Protein AF-A0A951CRP7-F1 (afdb_monomer)

pLDDT: mean 70.03, std 18.82, range [38.25, 93.5]

Solvent-accessible surface area (backbone atoms only — not comparable to full-atom values): 6372 Å² total; per-residue (Å²): 135,86,87,82,65,80,86,50,53,46,80,74,41,69,52,98,89,38,66,48,33,27,32,29,78,82,77,74,44,78,42,73,53,68,83,80,68,69,77,78,49,79,67,53,54,52,50,51,53,51,51,52,52,50,54,65,71,63,52,75,73,74,91,76,86,83,84,87,86,83,83,88,86,86,87,83,91,79,90,82,91,83,80,86,82,86,81,82,78,134

Structure (mmCIF, N/CA/C/O backbone):
data_AF-A0A951CRP7-F1
#
_entry.id   AF-A0A951CRP7-F1
#
loop_
_atom_site.group_PDB
_atom_site.id
_atom_site.type_symbol
_atom_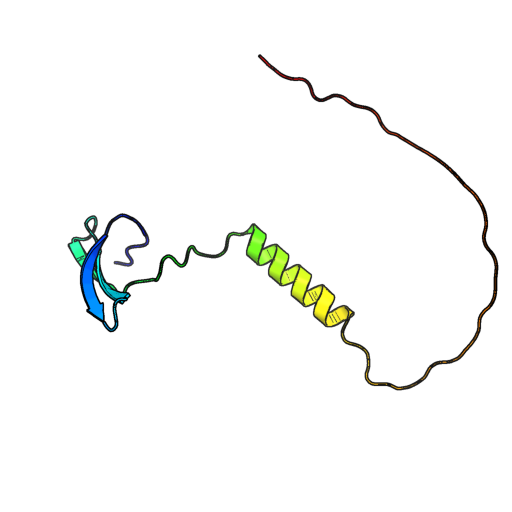site.label_atom_id
_atom_site.label_alt_id
_atom_site.label_comp_id
_atom_site.label_asym_id
_atom_site.label_entity_id
_atom_site.label_seq_id
_atom_site.pdbx_PDB_ins_code
_atom_site.Cartn_x
_atom_site.Cartn_y
_atom_site.Cartn_z
_atom_site.occupancy
_atom_site.B_iso_or_equiv
_atom_site.auth_seq_id
_atom_site.auth_comp_id
_atom_site.auth_asym_id
_atom_site.auth_atom_id
_atom_site.pdbx_PDB_model_num
ATOM 1 N N . MET A 1 1 ? 15.295 -2.958 3.240 1.00 56.78 1 MET A N 1
ATOM 2 C CA . MET A 1 1 ? 14.546 -1.682 3.148 1.00 56.78 1 MET A CA 1
ATOM 3 C C . MET A 1 1 ? 13.048 -1.976 3.251 1.00 56.78 1 MET A C 1
ATOM 5 O O . MET A 1 1 ? 12.555 -2.735 2.433 1.00 56.78 1 MET A O 1
ATOM 9 N N . LYS A 1 2 ? 12.317 -1.479 4.263 1.00 60.00 2 LYS A N 1
ATOM 10 C CA . LYS A 1 2 ? 10.858 -1.708 4.397 1.00 60.00 2 LYS A CA 1
ATOM 11 C C . LYS A 1 2 ? 10.098 -0.528 3.774 1.00 60.00 2 LYS A C 1
ATOM 13 O O . LYS A 1 2 ? 9.888 0.476 4.450 1.00 60.00 2 LYS A O 1
ATOM 18 N N . CYS A 1 3 ? 9.688 -0.627 2.505 1.00 68.94 3 CYS A N 1
ATOM 19 C CA . CYS A 1 3 ? 8.796 0.373 1.901 1.00 68.94 3 CYS A CA 1
ATOM 20 C C . CYS A 1 3 ? 7.430 0.333 2.630 1.00 68.94 3 CYS A C 1
ATOM 22 O O . CYS A 1 3 ? 6.839 -0.732 2.814 1.00 68.94 3 CYS A O 1
ATOM 24 N N . ARG A 1 4 ? 6.976 1.488 3.145 1.00 68.81 4 ARG A N 1
ATOM 25 C CA . ARG A 1 4 ? 5.758 1.644 3.981 1.00 68.81 4 ARG A CA 1
ATOM 26 C C . ARG A 1 4 ? 4.657 2.470 3.294 1.00 68.81 4 ARG A C 1
ATOM 28 O O . ARG A 1 4 ? 3.597 2.679 3.867 1.00 68.81 4 ARG A O 1
ATOM 35 N N . ARG A 1 5 ? 4.912 2.977 2.083 1.00 72.75 5 ARG A N 1
ATOM 36 C CA . ARG A 1 5 ? 4.000 3.876 1.357 1.00 72.75 5 ARG A CA 1
ATOM 37 C C . ARG A 1 5 ? 2.989 3.067 0.548 1.00 72.75 5 ARG A C 1
ATOM 39 O O . ARG A 1 5 ? 3.385 2.418 -0.403 1.00 72.75 5 ARG A O 1
ATOM 46 N N . LEU A 1 6 ? 1.705 3.132 0.879 1.00 70.19 6 LEU A N 1
ATOM 47 C CA . LEU A 1 6 ? 0.670 2.317 0.226 1.00 70.19 6 LEU A CA 1
ATOM 48 C C . LEU A 1 6 ? 0.454 2.693 -1.253 1.00 70.19 6 LEU A C 1
ATOM 50 O O . LEU A 1 6 ? 0.403 1.820 -2.109 1.00 70.19 6 LEU A O 1
ATOM 54 N N . THR A 1 7 ? 0.459 3.987 -1.573 1.00 73.56 7 THR A N 1
ATOM 55 C CA . THR A 1 7 ? 0.095 4.513 -2.903 1.00 73.56 7 THR A CA 1
ATOM 56 C C . THR A 1 7 ? 1.259 4.645 -3.894 1.00 73.56 7 THR A C 1
ATOM 58 O O . THR A 1 7 ? 1.056 5.007 -5.049 1.00 73.56 7 THR A O 1
ATOM 61 N N . ASN A 1 8 ? 2.498 4.365 -3.474 1.00 83.69 8 ASN A N 1
ATOM 62 C CA . ASN A 1 8 ? 3.705 4.591 -4.282 1.00 83.69 8 ASN A CA 1
ATOM 63 C C . ASN A 1 8 ? 4.348 3.272 -4.761 1.00 83.69 8 ASN A C 1
ATOM 65 O O . ASN A 1 8 ? 5.552 3.048 -4.609 1.00 83.69 8 ASN A O 1
ATOM 69 N N . HIS A 1 9 ? 3.522 2.381 -5.310 1.00 89.50 9 HIS A N 1
ATOM 70 C CA . HIS A 1 9 ? 3.951 1.116 -5.903 1.00 89.50 9 HIS A CA 1
ATOM 71 C C . HIS A 1 9 ? 3.247 0.852 -7.243 1.00 89.50 9 HIS A C 1
ATOM 73 O O . HIS A 1 9 ? 2.123 1.303 -7.449 1.00 89.50 9 HIS A O 1
ATOM 79 N N . SER A 1 10 ? 3.898 0.114 -8.145 1.00 91.19 10 SER A N 1
ATOM 80 C CA . SER A 1 10 ? 3.284 -0.470 -9.347 1.00 91.19 10 SER A CA 1
ATOM 81 C C . SER A 1 10 ? 3.081 -1.973 -9.162 1.00 91.19 10 SER A C 1
ATOM 83 O O . SER A 1 10 ? 3.964 -2.646 -8.628 1.00 91.19 10 SER A O 1
ATOM 85 N N . ILE A 1 11 ? 1.943 -2.503 -9.609 1.00 91.44 11 ILE A N 1
ATOM 86 C CA . ILE A 1 11 ? 1.641 -3.939 -9.539 1.00 91.44 11 ILE A CA 1
ATOM 87 C C . ILE A 1 11 ? 2.539 -4.679 -10.536 1.00 91.44 11 ILE A C 1
ATOM 89 O O . ILE A 1 11 ? 2.603 -4.295 -11.701 1.00 91.44 11 ILE A O 1
ATOM 93 N N . VAL A 1 12 ? 3.254 -5.702 -10.065 1.00 92.62 12 VAL A N 1
ATOM 94 C CA . VAL A 1 12 ? 4.152 -6.530 -10.894 1.00 92.62 12 VAL A CA 1
ATOM 95 C C . VAL A 1 12 ? 3.495 -7.864 -11.227 1.00 92.62 12 VAL A C 1
ATOM 97 O O . VAL A 1 12 ? 3.672 -8.376 -12.327 1.00 92.62 12 VAL A O 1
ATOM 100 N N . SER A 1 13 ? 2.713 -8.417 -10.298 1.00 91.88 13 SER A N 1
ATOM 101 C CA . SER A 1 13 ? 1.974 -9.658 -10.514 1.00 91.88 13 SER A CA 1
ATOM 102 C C . SER A 1 13 ? 0.615 -9.653 -9.820 1.00 91.88 13 SER A C 1
ATOM 104 O O . SER A 1 13 ? 0.447 -9.072 -8.743 1.00 91.88 13 SER A O 1
ATOM 106 N N . LEU A 1 14 ? -0.338 -10.339 -10.449 1.00 93.50 14 LEU A N 1
ATOM 107 C CA . LEU A 1 14 ? -1.675 -10.613 -9.933 1.00 93.50 14 LEU A CA 1
ATOM 108 C C . LEU A 1 14 ? -1.828 -12.127 -9.725 1.00 93.50 14 LEU A C 1
ATOM 110 O O . LEU A 1 14 ? -1.359 -12.904 -10.557 1.00 93.50 14 LEU A O 1
ATOM 114 N N . ILE A 1 15 ? -2.474 -12.536 -8.637 1.00 93.12 15 ILE A N 1
ATOM 115 C CA . ILE A 1 15 ? -2.882 -13.917 -8.345 1.00 93.12 15 ILE A CA 1
ATOM 116 C C . ILE A 1 15 ? -4.349 -13.859 -7.932 1.00 93.12 15 ILE A C 1
ATOM 118 O O . ILE A 1 15 ? -4.703 -13.051 -7.079 1.00 93.12 15 ILE A O 1
ATOM 122 N N . ASP A 1 16 ? -5.202 -14.659 -8.572 1.00 92.56 16 ASP A N 1
ATOM 123 C CA . ASP A 1 16 ? -6.648 -14.713 -8.296 1.00 92.56 16 ASP A CA 1
ATOM 124 C C . ASP A 1 16 ? -7.349 -13.339 -8.338 1.00 92.56 16 ASP A C 1
ATOM 126 O O . ASP A 1 16 ? -8.316 -13.077 -7.629 1.00 92.56 16 ASP A O 1
ATOM 130 N N . GLY A 1 17 ? -6.841 -12.431 -9.179 1.00 89.12 17 GLY A N 1
ATOM 131 C CA . GLY A 1 17 ? -7.345 -11.060 -9.298 1.00 89.12 17 GLY A CA 1
ATOM 132 C C . GLY A 1 17 ? -6.844 -10.086 -8.222 1.00 89.12 17 GLY A C 1
ATOM 133 O O . GLY A 1 17 ? -7.161 -8.901 -8.295 1.00 89.12 17 GLY A O 1
ATOM 134 N N . GLU A 1 18 ? -6.022 -10.532 -7.269 1.00 88.81 18 GLU A N 1
ATOM 135 C CA . GLU A 1 18 ? -5.390 -9.694 -6.245 1.00 88.81 18 GLU A CA 1
ATOM 136 C C . GLU A 1 18 ? -3.907 -9.435 -6.564 1.00 88.81 18 GLU A C 1
ATOM 138 O O . GLU A 1 18 ? -3.204 -10.279 -7.117 1.00 88.81 18 GLU A O 1
ATOM 143 N N . ALA A 1 19 ? -3.390 -8.257 -6.203 1.00 89.25 19 ALA A N 1
ATOM 144 C CA . ALA A 1 19 ? -1.962 -7.964 -6.309 1.00 89.25 19 ALA A CA 1
ATOM 145 C C . ALA A 1 19 ? -1.147 -8.845 -5.352 1.00 89.25 19 ALA A C 1
ATOM 147 O O . ALA A 1 19 ? -1.311 -8.771 -4.138 1.00 89.25 19 ALA A O 1
ATOM 148 N N . ALA A 1 20 ? -0.222 -9.635 -5.900 1.00 90.44 20 ALA A N 1
ATOM 149 C CA . ALA A 1 20 ? 0.671 -10.483 -5.115 1.00 90.44 20 ALA A CA 1
ATOM 150 C C . ALA A 1 20 ? 1.995 -9.767 -4.814 1.00 90.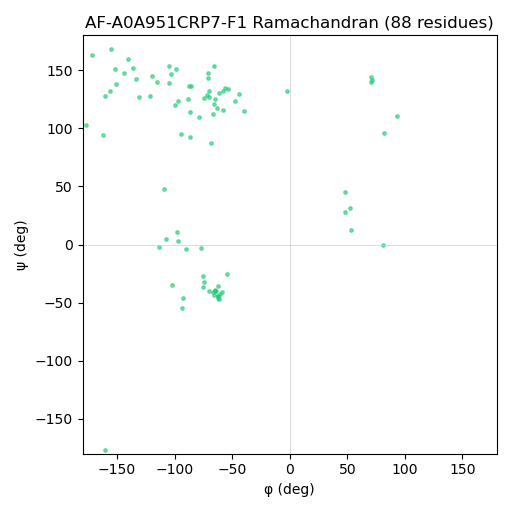44 20 ALA A C 1
ATOM 152 O O . ALA A 1 20 ? 2.366 -9.594 -3.651 1.00 90.44 20 ALA A O 1
ATOM 153 N N . LYS A 1 21 ? 2.683 -9.282 -5.858 1.00 90.94 21 LYS A N 1
ATOM 154 C CA . LYS A 1 21 ? 3.924 -8.503 -5.738 1.00 90.94 21 LYS A CA 1
ATOM 155 C C . LYS A 1 21 ? 3.788 -7.114 -6.336 1.00 90.94 21 LYS A C 1
ATOM 157 O O . LYS A 1 21 ? 3.148 -6.902 -7.370 1.00 90.94 21 LYS A O 1
ATOM 162 N N . VAL A 1 22 ? 4.456 -6.164 -5.695 1.00 91.25 22 VAL A N 1
ATOM 163 C CA . VAL A 1 22 ? 4.466 -4.753 -6.065 1.00 91.25 22 VAL A CA 1
ATOM 164 C C . VAL A 1 22 ? 5.886 -4.191 -6.058 1.00 91.25 22 VAL A C 1
ATOM 166 O O . VAL A 1 22 ? 6.688 -4.502 -5.179 1.00 91.25 22 VAL A O 1
ATOM 169 N N . ARG A 1 23 ? 6.192 -3.311 -7.012 1.00 89.75 23 ARG A N 1
ATOM 170 C CA . ARG A 1 23 ? 7.469 -2.593 -7.092 1.00 89.75 23 ARG A CA 1
ATOM 171 C C . ARG A 1 23 ? 7.312 -1.191 -6.532 1.00 89.75 23 ARG A C 1
ATOM 173 O O . ARG A 1 23 ? 6.510 -0.407 -7.037 1.00 89.75 23 ARG A O 1
ATOM 180 N N . CYS A 1 24 ? 8.067 -0.848 -5.495 1.00 89.12 24 CYS A N 1
ATOM 181 C CA . CYS A 1 24 ? 8.016 0.486 -4.883 1.00 89.12 24 CYS A CA 1
ATOM 182 C C . CYS A 1 24 ? 8.736 1.496 -5.797 1.00 89.12 24 CYS A C 1
ATOM 184 O O . CYS A 1 24 ? 9.911 1.298 -6.097 1.00 89.12 24 CYS A O 1
ATOM 186 N N . ARG A 1 25 ? 8.109 2.615 -6.205 1.00 87.81 25 ARG A N 1
ATOM 187 C CA . ARG A 1 25 ? 8.801 3.624 -7.054 1.00 87.81 25 ARG A CA 1
ATOM 188 C C . ARG A 1 25 ? 9.782 4.505 -6.270 1.00 87.81 25 ARG A C 1
ATOM 190 O O . ARG A 1 25 ? 10.450 5.353 -6.841 1.00 87.81 25 ARG A O 1
ATOM 197 N N . THR A 1 26 ? 9.859 4.326 -4.948 1.00 86.25 26 THR A N 1
ATOM 198 C CA . THR A 1 26 ? 10.827 5.028 -4.089 1.00 86.25 26 THR A CA 1
ATOM 199 C C . THR A 1 26 ? 12.116 4.224 -3.896 1.00 86.25 26 THR A C 1
ATOM 201 O O . THR A 1 26 ? 13.197 4.787 -3.997 1.00 86.25 26 THR A O 1
ATOM 204 N N . CYS A 1 27 ? 12.022 2.921 -3.599 1.00 86.69 27 CYS A N 1
ATOM 205 C CA . CYS A 1 27 ? 13.196 2.065 -3.370 1.00 86.69 27 CYS A CA 1
ATOM 206 C C . CYS A 1 27 ? 13.471 1.066 -4.501 1.00 86.69 27 CYS A C 1
ATOM 208 O O . CYS A 1 27 ? 14.360 0.232 -4.354 1.00 86.69 27 CYS A O 1
ATOM 210 N N . TYR A 1 28 ? 12.702 1.134 -5.593 1.00 88.56 28 TYR A N 1
ATOM 211 C CA . TYR A 1 28 ? 12.861 0.386 -6.847 1.00 88.56 28 TYR A CA 1
ATOM 212 C C . TYR A 1 28 ? 12.959 -1.140 -6.733 1.00 88.56 28 TYR A C 1
ATOM 214 O O . TYR A 1 28 ? 13.278 -1.805 -7.718 1.00 88.56 28 TYR A O 1
ATOM 222 N N . SER A 1 29 ? 12.633 -1.681 -5.562 1.00 87.25 29 SER A N 1
ATOM 223 C CA . SER A 1 29 ? 12.658 -3.101 -5.234 1.00 87.25 29 SER A CA 1
ATOM 224 C C . SER A 1 29 ? 11.248 -3.674 -5.196 1.00 87.25 29 SER A C 1
ATOM 226 O O . SER A 1 29 ? 10.273 -2.958 -4.933 1.00 87.25 29 SER A O 1
ATOM 228 N N . ASP A 1 30 ? 11.178 -4.974 -5.460 1.00 89.00 30 ASP A N 1
ATOM 229 C CA . ASP A 1 30 ? 9.943 -5.744 -5.441 1.00 89.00 30 ASP A CA 1
ATOM 230 C C . ASP A 1 30 ? 9.665 -6.264 -4.028 1.00 89.00 30 ASP A C 1
ATOM 232 O O . ASP A 1 30 ? 10.564 -6.730 -3.317 1.00 89.00 30 ASP A O 1
ATOM 236 N N . HIS A 1 31 ? 8.411 -6.150 -3.602 1.00 86.00 31 HIS A N 1
ATOM 237 C CA . HIS A 1 31 ? 7.930 -6.537 -2.280 1.00 86.00 31 HIS A CA 1
ATOM 238 C C . HIS A 1 31 ? 6.552 -7.188 -2.383 1.00 86.00 31 HIS A C 1
ATOM 240 O O . HIS A 1 31 ? 5.816 -6.950 -3.342 1.00 86.00 31 HIS A O 1
ATOM 246 N N . ASP A 1 32 ? 6.174 -7.947 -1.360 1.00 88.25 32 ASP A N 1
ATOM 247 C CA . ASP A 1 32 ? 4.822 -8.494 -1.266 1.00 88.25 32 ASP A CA 1
ATOM 248 C C . ASP A 1 32 ? 3.803 -7.387 -0.966 1.00 88.25 32 ASP A C 1
ATOM 250 O O . ASP A 1 32 ? 4.074 -6.428 -0.226 1.00 88.25 32 ASP A O 1
ATOM 254 N N . TYR A 1 33 ? 2.615 -7.512 -1.551 1.00 87.69 33 TYR A N 1
ATOM 255 C CA . TYR A 1 33 ? 1.537 -6.551 -1.366 1.00 87.69 33 TYR A CA 1
ATOM 256 C C . TYR A 1 33 ? 0.951 -6.623 0.054 1.00 87.69 33 TYR A C 1
ATOM 258 O O . TYR A 1 33 ? 0.636 -7.689 0.574 1.00 87.69 33 TYR A O 1
ATOM 266 N N . ARG A 1 34 ? 0.786 -5.459 0.698 1.00 82.50 34 ARG A N 1
ATOM 267 C CA . ARG A 1 34 ? 0.316 -5.330 2.094 1.00 82.50 34 ARG A CA 1
ATOM 268 C C . ARG A 1 34 ? -1.178 -5.018 2.242 1.00 82.50 34 ARG A C 1
ATOM 270 O O . ARG A 1 34 ? -1.599 -4.671 3.343 1.00 82.50 34 ARG A O 1
ATOM 277 N N . ARG A 1 35 ? -1.959 -5.112 1.160 1.00 83.12 35 ARG A N 1
ATOM 278 C CA . ARG A 1 35 ? -3.432 -4.969 1.162 1.00 83.12 35 ARG A CA 1
ATOM 279 C C . ARG A 1 35 ? -3.951 -3.750 1.915 1.00 83.12 35 ARG A C 1
ATOM 281 O O . ARG A 1 35 ? -4.835 -3.865 2.753 1.00 83.12 35 ARG A O 1
ATOM 288 N N . GLU A 1 36 ? -3.312 -2.607 1.680 1.00 70.69 36 GLU A N 1
ATOM 289 C CA . GLU A 1 36 ? -3.693 -1.327 2.287 1.00 70.69 36 GLU A CA 1
ATOM 290 C C . GLU A 1 36 ? -3.922 -1.377 3.811 1.00 70.69 36 GLU A C 1
ATOM 292 O O . GLU A 1 36 ? -4.657 -0.568 4.370 1.00 70.69 36 GLU A O 1
ATOM 297 N N . GLN A 1 37 ? -3.251 -2.307 4.505 1.00 71.25 37 GLN A N 1
ATOM 298 C CA . GLN A 1 37 ? -3.274 -2.410 5.960 1.00 71.25 37 GLN A CA 1
ATOM 299 C C . GLN A 1 37 ?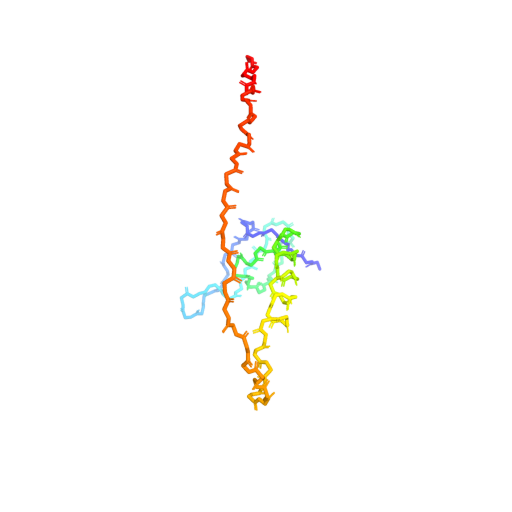 -2.539 -1.198 6.531 1.00 71.25 37 GLN A C 1
ATOM 301 O O . GLN A 1 37 ? -1.320 -1.206 6.751 1.00 71.25 37 GLN A O 1
ATOM 306 N N . ALA A 1 38 ? -3.284 -0.112 6.729 1.00 66.38 38 ALA A N 1
ATOM 307 C CA . ALA A 1 38 ? -2.815 1.013 7.504 1.00 66.38 38 ALA A CA 1
ATOM 308 C C . ALA A 1 38 ? -2.558 0.508 8.932 1.00 66.38 38 ALA A C 1
ATOM 310 O O . ALA A 1 38 ? -3.411 -0.166 9.510 1.00 66.38 38 ALA A O 1
ATOM 311 N N . PRO A 1 39 ? -1.381 0.793 9.516 1.00 69.94 39 PRO A N 1
ATOM 312 C CA . PRO A 1 39 ? -1.125 0.415 10.895 1.00 69.94 39 PRO A CA 1
ATOM 313 C C . PRO A 1 39 ? -2.224 1.024 11.782 1.00 69.94 39 PRO A C 1
ATOM 315 O O . PRO A 1 39 ? -2.533 2.208 11.597 1.00 69.94 39 PRO A O 1
ATOM 318 N N . PRO A 1 40 ? -2.807 0.252 12.719 1.00 76.00 40 PRO A N 1
ATOM 319 C CA . PRO A 1 40 ? -3.910 0.726 13.545 1.00 76.00 40 PRO A CA 1
ATOM 320 C C . PRO A 1 40 ? -3.509 2.027 14.234 1.00 76.00 40 PRO A C 1
ATOM 322 O O . PRO A 1 40 ? -2.390 2.165 14.748 1.00 76.00 40 PRO A O 1
ATOM 325 N N . SER A 1 41 ? -4.400 3.018 14.202 1.00 78.75 41 SER A N 1
ATOM 326 C CA . SER A 1 41 ? -4.086 4.314 14.787 1.00 78.75 41 SER A CA 1
ATOM 327 C C . SER A 1 41 ? -3.932 4.167 16.304 1.00 78.75 41 SER A C 1
ATOM 329 O O . SER A 1 41 ? -4.542 3.301 16.932 1.00 78.75 41 SER A O 1
ATOM 331 N N . LYS A 1 42 ? -3.152 5.051 16.941 1.00 73.75 42 LYS A N 1
ATOM 332 C CA . LYS A 1 42 ? -2.991 5.044 18.411 1.00 73.75 42 LYS A CA 1
ATOM 333 C C . LYS A 1 42 ? -4.334 5.113 19.158 1.00 73.75 42 LYS A C 1
ATOM 335 O O . LYS A 1 42 ? -4.415 4.680 20.301 1.00 73.75 42 LYS A O 1
ATOM 340 N N . LYS A 1 43 ? -5.376 5.674 18.532 1.00 77.12 43 LYS A N 1
ATOM 341 C CA . LYS A 1 43 ? -6.733 5.734 19.091 1.00 77.12 43 LYS A CA 1
ATOM 342 C C . LYS A 1 43 ? -7.439 4.380 19.020 1.00 77.12 43 LYS A C 1
ATOM 344 O O . LYS A 1 43 ? -8.161 4.043 19.949 1.00 77.12 43 LYS A O 1
ATOM 349 N N . ASP A 1 44 ? -7.212 3.611 17.962 1.00 78.94 44 ASP A N 1
ATOM 350 C CA . ASP A 1 44 ? -7.837 2.296 17.780 1.00 78.94 44 ASP A CA 1
ATOM 351 C C . ASP A 1 44 ? -7.208 1.249 18.700 1.00 78.94 44 ASP A C 1
ATOM 353 O O . ASP A 1 44 ? -7.920 0.414 19.244 1.00 78.94 44 ASP A O 1
ATOM 357 N N . LEU A 1 45 ? -5.910 1.381 18.993 1.00 81.06 45 LEU A N 1
ATOM 358 C CA . LEU A 1 45 ? -5.246 0.578 20.024 1.00 81.06 45 LEU A CA 1
ATOM 359 C C . LEU A 1 45 ? -5.840 0.821 21.419 1.00 81.06 45 LEU A C 1
ATOM 361 O O . LEU A 1 45 ? -6.142 -0.132 22.128 1.00 81.06 45 LEU A O 1
ATOM 365 N N . LYS A 1 46 ? -6.085 2.087 21.787 1.00 82.44 46 LYS A N 1
ATOM 366 C CA . LYS A 1 46 ? -6.728 2.431 23.068 1.00 82.44 46 LYS A CA 1
ATOM 367 C C . LYS A 1 46 ? -8.168 1.931 23.154 1.00 82.44 46 LYS A C 1
ATOM 369 O O . LYS A 1 46 ? -8.591 1.469 24.204 1.00 82.44 46 LYS A O 1
ATOM 374 N N . LYS A 1 47 ? -8.932 2.018 22.060 1.00 83.62 47 LYS A N 1
ATOM 375 C CA . LYS A 1 47 ? -10.287 1.449 22.015 1.00 83.62 47 LYS A CA 1
ATOM 376 C C . LYS A 1 47 ? -10.245 -0.063 22.196 1.00 83.62 47 LYS A C 1
ATOM 378 O O . LYS A 1 47 ? -11.017 -0.570 22.991 1.00 83.62 47 LYS A O 1
ATOM 383 N N . ALA A 1 48 ? -9.348 -0.765 21.502 1.00 84.56 48 ALA A N 1
ATOM 384 C CA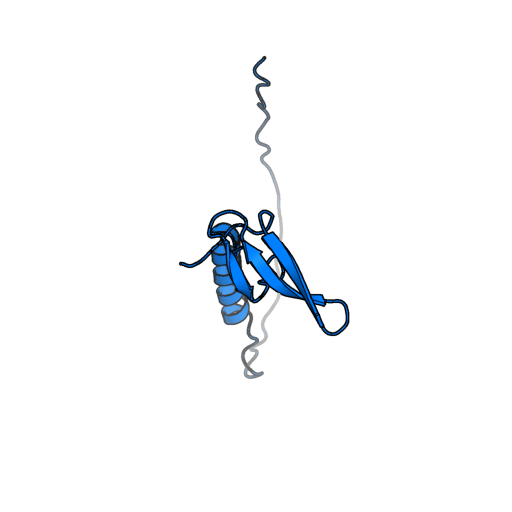 . ALA A 1 48 ? -9.198 -2.213 21.639 1.00 84.56 48 ALA A CA 1
ATOM 385 C C . ALA A 1 48 ? -8.854 -2.620 23.082 1.00 84.56 48 ALA A C 1
ATOM 387 O O . ALA A 1 48 ? -9.433 -3.564 23.607 1.00 84.56 48 ALA A O 1
ATOM 388 N N . GLU A 1 49 ? -7.979 -1.867 23.749 1.00 86.56 49 GLU A N 1
ATOM 389 C CA . GLU A 1 49 ? -7.659 -2.078 25.163 1.00 86.56 49 GLU A CA 1
ATOM 390 C C . GLU A 1 49 ? -8.888 -1.905 26.071 1.00 86.56 49 GLU A C 1
ATOM 392 O O . GLU A 1 49 ? -9.175 -2.781 26.884 1.00 86.56 49 GLU A O 1
ATOM 397 N N . LEU A 1 50 ? -9.667 -0.834 25.886 1.00 86.88 50 LEU A N 1
ATOM 398 C CA . LEU A 1 50 ? -10.908 -0.615 26.638 1.00 86.88 50 LEU A CA 1
ATOM 399 C C . LEU A 1 50 ? -11.972 -1.682 26.342 1.00 86.88 50 LEU A C 1
ATOM 401 O O . LEU A 1 50 ? -12.643 -2.143 27.261 1.00 86.88 50 LEU A O 1
ATOM 405 N N . PHE A 1 51 ? -12.112 -2.115 25.086 1.00 87.44 51 PHE A N 1
ATOM 406 C CA . PHE A 1 51 ? -13.013 -3.211 24.722 1.00 87.44 51 PHE A CA 1
ATOM 407 C C . PHE A 1 51 ? -12.626 -4.508 25.432 1.00 87.44 51 PHE A C 1
ATOM 409 O O . PHE A 1 51 ? -13.499 -5.179 25.973 1.00 87.44 51 PHE A O 1
ATOM 416 N N . ASN A 1 52 ? -11.334 -4.831 25.508 1.00 86.69 52 ASN A N 1
ATOM 417 C CA . ASN A 1 52 ? -10.865 -6.006 26.241 1.00 86.69 52 ASN A CA 1
ATOM 418 C C . ASN A 1 52 ? -11.163 -5.898 27.744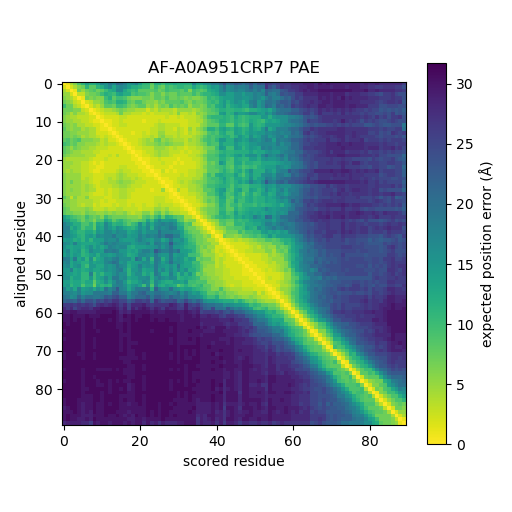 1.00 86.69 52 ASN A C 1
ATOM 420 O O . ASN A 1 52 ? -11.588 -6.880 28.350 1.00 86.69 52 ASN A O 1
ATOM 424 N N . GLN A 1 53 ? -11.002 -4.715 28.345 1.00 86.31 53 GLN A N 1
ATOM 425 C CA . GLN A 1 53 ? -11.349 -4.488 29.754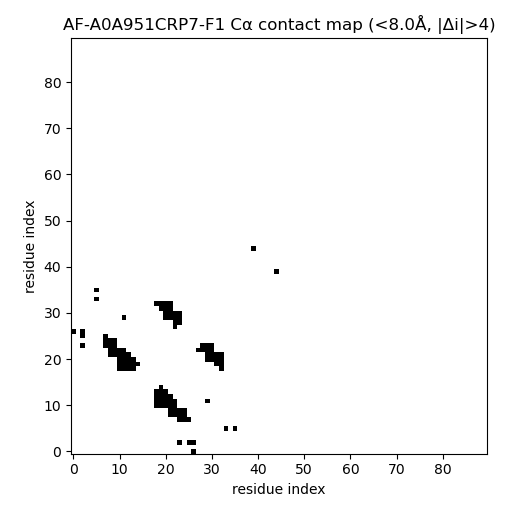 1.00 86.31 53 GLN A CA 1
ATOM 426 C C . GLN A 1 53 ? -12.846 -4.694 30.011 1.00 86.31 53 GLN A C 1
ATOM 428 O O . GLN A 1 53 ? -13.213 -5.384 30.960 1.00 86.31 53 GLN A O 1
ATOM 433 N N . VAL A 1 54 ? -13.712 -4.164 29.141 1.00 89.56 54 VAL A N 1
ATOM 434 C CA . VAL A 1 54 ? -15.167 -4.347 29.254 1.00 89.56 54 VAL A CA 1
ATOM 435 C C . VAL A 1 54 ? -15.558 -5.802 29.038 1.00 89.56 54 VAL A C 1
ATOM 437 O O . VAL A 1 54 ? -16.342 -6.320 29.815 1.00 89.56 54 VAL A O 1
ATOM 440 N N . LEU A 1 55 ? -15.000 -6.492 28.042 1.00 85.12 55 LEU A N 1
ATOM 441 C CA . LEU A 1 55 ? -15.288 -7.912 27.808 1.00 85.12 55 LEU A CA 1
ATOM 442 C C . LEU A 1 55 ? -14.852 -8.793 28.982 1.00 85.12 55 LEU A C 1
ATOM 444 O O . LEU A 1 55 ? -15.541 -9.750 29.315 1.00 85.12 55 LEU A O 1
ATOM 448 N N . THR A 1 56 ? -13.741 -8.449 29.632 1.00 82.88 56 THR A N 1
ATOM 449 C CA . THR A 1 56 ? -13.277 -9.160 30.830 1.00 82.88 56 THR A CA 1
ATOM 450 C C . THR A 1 56 ? -14.197 -8.889 32.025 1.00 82.88 56 THR A C 1
ATOM 452 O O . THR A 1 56 ? -14.516 -9.811 32.767 1.00 82.88 56 THR A O 1
ATOM 455 N N . ALA A 1 57 ? -14.668 -7.649 32.196 1.00 76.25 57 ALA A N 1
ATOM 456 C CA . ALA A 1 57 ? -15.592 -7.272 33.270 1.00 76.25 57 ALA A CA 1
ATOM 457 C C . ALA A 1 57 ? -17.043 -7.735 33.032 1.00 76.25 57 ALA A C 1
ATOM 459 O O . ALA A 1 57 ? -17.789 -7.932 33.985 1.00 76.25 57 ALA A O 1
ATOM 460 N N . ALA A 1 58 ? -17.446 -7.897 31.770 1.00 70.69 58 ALA A N 1
ATOM 461 C CA . ALA A 1 58 ? -18.782 -8.312 31.347 1.00 70.69 58 ALA A CA 1
ATOM 462 C C . ALA A 1 58 ? -18.878 -9.814 31.045 1.00 70.69 58 ALA A C 1
ATOM 464 O O . ALA A 1 58 ? -19.939 -10.274 30.621 1.00 70.69 58 ALA A O 1
ATOM 465 N N . ALA A 1 59 ? -17.800 -10.581 31.245 1.00 61.91 59 ALA A N 1
ATOM 466 C CA . ALA A 1 59 ? -17.881 -12.032 31.228 1.00 61.91 59 ALA A CA 1
ATOM 467 C C . ALA A 1 59 ? -18.891 -12.454 32.310 1.00 61.91 59 ALA A C 1
ATOM 469 O O . ALA A 1 59 ? -18.653 -12.183 33.491 1.00 61.91 59 ALA A O 1
ATOM 470 N N . PRO A 1 60 ? -20.032 -13.070 31.947 1.00 57.06 60 PRO A N 1
ATOM 471 C CA . PRO A 1 60 ? -20.951 -13.567 32.948 1.00 57.06 60 PRO A CA 1
ATOM 472 C C . PRO A 1 60 ? -20.204 -14.644 33.726 1.00 57.06 60 PRO A C 1
ATOM 474 O O . PRO A 1 60 ? -19.782 -15.654 33.156 1.00 57.06 60 PRO A O 1
ATOM 477 N N . ALA A 1 61 ? -20.010 -14.402 35.023 1.00 55.88 61 ALA A N 1
ATOM 478 C CA . ALA A 1 61 ? -19.640 -15.452 35.950 1.00 55.88 61 ALA A CA 1
ATOM 479 C C . ALA A 1 61 ? -20.582 -16.629 35.681 1.00 55.88 61 ALA A C 1
ATOM 481 O O . ALA A 1 61 ? -21.805 -16.458 35.644 1.00 55.88 61 ALA A O 1
ATOM 482 N N . ALA A 1 62 ? -19.991 -17.790 35.393 1.00 49.84 62 ALA A N 1
ATOM 483 C CA . ALA A 1 62 ? -20.725 -19.030 35.244 1.00 49.84 62 ALA A CA 1
ATOM 484 C C . ALA A 1 62 ? -21.756 -19.128 36.376 1.00 49.84 62 ALA A C 1
ATOM 486 O O . ALA A 1 62 ? -21.429 -18.883 37.536 1.00 49.84 62 ALA A O 1
ATOM 487 N N . ALA A 1 63 ? -22.999 -19.410 35.989 1.00 52.31 63 ALA A N 1
ATOM 488 C CA . ALA A 1 63 ? -24.160 -19.486 36.859 1.00 52.31 63 ALA A CA 1
ATOM 489 C C . ALA A 1 63 ? -23.832 -20.152 38.207 1.00 52.31 63 ALA A C 1
ATOM 491 O O . ALA A 1 63 ? -23.507 -21.336 38.260 1.00 52.31 63 ALA A O 1
ATOM 492 N N . GLY A 1 64 ? -23.939 -19.377 39.284 1.00 48.78 64 GLY A N 1
ATOM 493 C CA . GLY A 1 64 ? -23.720 -19.841 40.645 1.00 48.78 64 GLY A CA 1
ATOM 494 C C . GLY A 1 64 ? -23.988 -18.722 41.642 1.00 48.78 64 GLY A C 1
ATOM 495 O O . GLY A 1 64 ? -23.147 -17.854 41.821 1.00 48.78 64 GLY A O 1
ATOM 496 N N . ASP A 1 65 ? -25.158 -18.802 42.275 1.00 39.56 65 ASP A N 1
ATOM 497 C CA . ASP A 1 65 ? -25.638 -18.011 43.415 1.00 39.56 65 ASP A CA 1
ATOM 498 C C . ASP A 1 65 ? -26.234 -16.610 43.146 1.00 39.56 65 ASP A C 1
ATOM 500 O O . ASP A 1 65 ? -25.558 -15.586 43.075 1.00 39.56 65 ASP A O 1
ATOM 504 N N . ARG A 1 66 ? -27.573 -16.573 43.040 1.00 48.47 66 ARG A N 1
ATOM 505 C CA . ARG A 1 66 ? -28.390 -15.382 43.324 1.00 48.47 66 ARG A CA 1
ATOM 506 C C . ARG A 1 66 ? -28.918 -15.513 44.756 1.00 48.47 66 ARG A C 1
ATOM 508 O O . ARG A 1 66 ? -29.711 -16.429 44.976 1.00 48.47 66 ARG A O 1
ATOM 515 N N . PRO A 1 67 ? -28.670 -14.560 45.664 1.00 44.75 67 PRO A N 1
ATOM 516 C CA . PRO A 1 67 ? -29.630 -14.249 46.701 1.00 44.75 67 PRO A CA 1
ATOM 517 C C . PRO 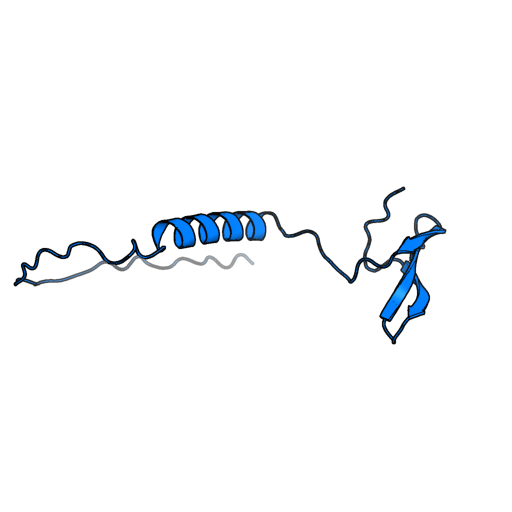A 1 67 ? -30.591 -13.186 46.163 1.00 44.75 67 PRO A C 1
ATOM 519 O O . PRO A 1 67 ? -30.193 -12.140 45.647 1.00 44.75 67 PRO A O 1
ATOM 522 N N . ALA A 1 68 ? -31.877 -13.508 46.227 1.00 49.25 68 ALA A N 1
ATOM 523 C CA . ALA A 1 68 ? -32.961 -12.572 46.012 1.00 49.25 68 ALA A CA 1
ATOM 524 C C . ALA A 1 68 ? -33.056 -11.624 47.212 1.00 49.25 68 ALA A C 1
ATOM 526 O O . ALA A 1 68 ? -33.155 -12.112 48.331 1.00 49.25 68 ALA A O 1
ATOM 527 N N . ASP A 1 69 ? -33.086 -10.314 46.967 1.00 38.25 69 ASP A N 1
ATOM 528 C CA . ASP A 1 69 ? -33.970 -9.412 47.706 1.00 38.25 69 ASP A CA 1
ATOM 529 C C . ASP A 1 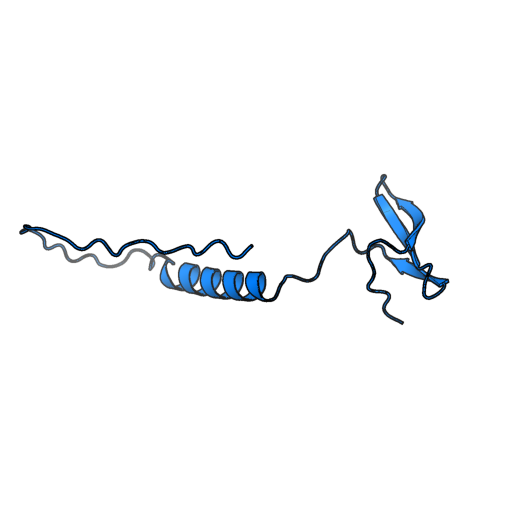69 ? -34.175 -8.097 46.933 1.00 38.25 69 ASP A C 1
ATOM 531 O O . ASP A 1 69 ? -33.236 -7.462 46.453 1.00 38.25 69 ASP A O 1
ATOM 535 N N . SER A 1 70 ? -35.435 -7.732 46.748 1.00 43.81 70 SER A N 1
ATOM 536 C CA . SER A 1 70 ? -35.924 -6.425 46.305 1.00 43.81 70 SER A CA 1
ATOM 537 C C . SER A 1 70 ? -37.304 -6.303 46.954 1.00 43.81 70 SER A C 1
ATOM 539 O O . SER A 1 70 ? -38.025 -7.310 46.922 1.00 43.81 70 SER A O 1
ATOM 541 N N . PRO A 1 71 ? -37.718 -5.146 47.514 1.00 47.56 71 PRO A N 1
ATOM 542 C CA . PRO A 1 71 ? -38.063 -4.007 46.650 1.00 47.56 71 PRO A CA 1
ATOM 543 C C . PRO A 1 71 ? -37.954 -2.576 47.252 1.00 47.56 71 PRO A C 1
ATOM 545 O O . PRO A 1 71 ? -37.956 -2.392 48.462 1.00 47.56 71 PRO A O 1
ATOM 548 N N . ALA A 1 72 ? -38.040 -1.590 46.336 1.00 40.72 72 ALA A N 1
ATOM 549 C CA . ALA A 1 72 ? -38.469 -0.179 46.500 1.00 40.72 72 ALA A CA 1
ATOM 550 C C . ALA A 1 72 ? -37.496 0.767 47.259 1.00 40.72 72 ALA A C 1
ATOM 552 O O . ALA A 1 72 ? -36.812 0.343 48.171 1.00 40.72 72 ALA A O 1
ATOM 553 N N . GLU A 1 73 ? -37.284 2.047 46.919 1.00 41.75 73 GLU A N 1
ATOM 554 C CA . GLU A 1 73 ? -38.171 3.106 46.413 1.00 41.75 73 GLU A CA 1
ATOM 555 C C . GLU A 1 73 ? -37.396 4.139 45.541 1.00 41.75 73 GLU A C 1
ATOM 557 O O . GLU A 1 73 ? -36.216 4.406 45.756 1.00 41.75 73 GLU A O 1
ATOM 562 N N . THR A 1 74 ? -38.074 4.759 44.569 1.00 39.47 74 THR A N 1
ATOM 563 C CA . THR A 1 74 ? -37.710 6.048 43.918 1.00 39.47 74 THR A CA 1
ATOM 564 C C . THR A 1 74 ? -38.540 7.169 44.568 1.00 39.47 74 THR A C 1
ATOM 566 O O . THR A 1 74 ? -39.675 6.841 44.929 1.00 39.47 74 THR A O 1
ATOM 569 N N . PRO A 1 75 ? -38.116 8.460 44.665 1.00 45.22 75 PRO A N 1
ATOM 570 C CA . PRO A 1 75 ? -38.179 9.389 43.504 1.00 45.22 75 PRO A CA 1
ATOM 571 C C . PRO A 1 75 ? -37.278 10.672 43.531 1.00 45.22 75 PRO A C 1
ATOM 573 O O . PRO A 1 75 ? -36.568 10.922 44.499 1.00 45.22 75 PRO A O 1
ATOM 576 N N . ALA A 1 76 ? -37.440 11.501 42.472 1.00 38.50 76 ALA A N 1
ATOM 577 C CA . ALA A 1 76 ? -37.158 12.956 42.297 1.00 38.50 76 ALA A CA 1
ATOM 578 C C . ALA A 1 76 ? -35.774 13.376 41.714 1.00 38.50 76 ALA A C 1
ATOM 580 O O . ALA A 1 76 ? -34.741 13.024 42.270 1.00 38.50 76 ALA A O 1
ATOM 581 N N . GLU A 1 77 ? -35.704 13.912 40.472 1.00 45.16 77 GLU A N 1
ATOM 582 C CA . GLU A 1 77 ? -35.705 15.360 40.056 1.00 45.16 77 GLU A CA 1
ATOM 583 C C . GLU A 1 77 ? -34.391 16.092 40.442 1.00 45.16 77 GLU A C 1
ATOM 585 O O . GLU A 1 77 ? -33.879 15.869 41.524 1.00 45.16 77 GLU A O 1
ATOM 590 N N . GLU A 1 78 ? -33.717 16.988 39.707 1.00 42.06 78 GLU A N 1
ATOM 591 C CA . GLU A 1 78 ? -33.849 17.708 38.432 1.00 42.06 78 GLU A CA 1
ATOM 592 C C . GLU A 1 78 ? -32.488 18.440 38.177 1.00 42.06 78 GLU A C 1
ATOM 594 O O . GLU A 1 78 ? -31.738 18.676 39.123 1.00 42.06 78 GLU A O 1
ATOM 599 N N . ALA A 1 79 ? -32.229 18.879 36.932 1.00 42.25 79 ALA A N 1
ATOM 600 C CA . ALA A 1 79 ? -31.294 19.951 36.512 1.00 42.25 79 ALA A CA 1
ATOM 601 C C . ALA A 1 79 ? -29.761 19.679 36.631 1.00 42.25 79 ALA A C 1
ATOM 603 O O . ALA A 1 79 ? -29.280 19.011 37.530 1.00 42.25 79 ALA A O 1
ATOM 604 N N . VAL A 1 80 ? -28.863 20.142 35.747 1.00 48.50 80 VAL A N 1
ATOM 605 C CA . VAL A 1 80 ? -28.728 21.497 35.197 1.00 48.50 80 VAL A CA 1
ATOM 606 C C . VAL A 1 80 ? -27.995 21.490 33.840 1.00 48.50 80 VAL A C 1
ATOM 608 O O . VAL A 1 80 ? -26.907 20.941 33.668 1.00 48.50 80 VAL A O 1
ATOM 611 N N . GLU A 1 81 ? -28.600 22.204 32.898 1.00 44.81 81 GLU A N 1
ATOM 612 C CA . GLU A 1 81 ? -28.079 22.699 31.625 1.00 44.81 81 GLU A CA 1
ATOM 613 C C . GLU A 1 81 ? -26.833 23.599 31.787 1.00 44.81 81 GLU A C 1
ATOM 615 O O . GLU A 1 81 ? -26.860 24.569 32.541 1.00 44.81 81 GLU A O 1
ATOM 620 N N . THR A 1 82 ? -25.760 23.379 31.012 1.00 41.09 82 THR A N 1
ATOM 621 C CA . THR A 1 82 ? -24.718 24.410 30.811 1.00 41.09 82 THR A CA 1
ATOM 622 C C . THR A 1 82 ? -24.535 24.787 29.343 1.00 41.09 82 THR A C 1
ATOM 624 O O . THR A 1 82 ? -24.387 23.973 28.433 1.00 41.09 82 THR A O 1
ATOM 627 N N . LYS A 1 83 ? -24.608 26.103 29.151 1.00 38.31 83 LYS A N 1
ATOM 628 C CA . LYS A 1 83 ? -24.771 26.856 27.913 1.00 38.31 83 LYS A CA 1
ATOM 629 C C . LYS A 1 83 ? -23.536 26.846 27.001 1.00 38.31 83 LYS A C 1
ATOM 631 O O . LYS A 1 83 ? -22.395 26.923 27.440 1.00 38.31 83 LYS A O 1
ATOM 636 N N . LYS A 1 84 ? -23.841 26.888 25.697 1.00 45.91 84 LYS A N 1
ATOM 637 C CA . LYS A 1 84 ? -23.149 27.572 24.581 1.00 45.91 84 LYS A CA 1
ATOM 638 C C . LYS A 1 84 ? -21.911 28.408 24.955 1.00 45.91 84 LYS A C 1
ATOM 640 O O . LYS A 1 84 ? -22.047 29.373 25.690 1.00 45.91 84 LYS A O 1
ATOM 645 N N . THR A 1 85 ? -20.809 28.219 24.218 1.00 45.25 85 THR A N 1
ATOM 646 C CA . THR A 1 85 ? -20.236 29.264 23.330 1.00 45.25 85 THR A CA 1
ATOM 647 C C . THR A 1 85 ? -19.273 28.659 22.291 1.00 45.25 85 THR A C 1
ATOM 649 O O . THR A 1 85 ? -18.075 28.512 22.510 1.00 45.25 85 THR A O 1
ATOM 652 N N . ARG A 1 86 ? -19.770 28.347 21.086 1.00 55.19 86 ARG A N 1
ATOM 653 C CA . ARG A 1 86 ? -18.905 28.091 19.921 1.00 55.19 86 ARG A CA 1
ATOM 654 C C . ARG A 1 86 ? -18.598 29.433 19.254 1.00 55.19 86 ARG A C 1
ATOM 656 O O . ARG A 1 86 ? -19.375 29.910 18.431 1.00 55.19 86 ARG A O 1
ATOM 663 N N . ARG A 1 87 ? -17.483 30.064 19.631 1.00 53.94 87 ARG A N 1
ATOM 664 C CA . ARG A 1 87 ? -16.923 31.210 18.897 1.00 53.94 87 ARG A CA 1
ATOM 665 C C . ARG A 1 87 ? -16.440 30.729 17.525 1.00 53.94 87 ARG A C 1
ATOM 667 O O . ARG A 1 87 ? -15.484 29.965 17.434 1.00 53.94 87 ARG A O 1
ATOM 674 N N . LYS A 1 88 ? -17.115 31.170 16.463 1.00 53.59 88 LYS A N 1
ATOM 675 C CA . LYS A 1 88 ? -16.647 31.076 15.075 1.00 53.59 88 LYS A CA 1
ATOM 676 C C . LYS A 1 88 ? -15.634 32.210 14.882 1.00 53.59 88 LYS A C 1
ATOM 678 O O . LYS A 1 88 ? -16.016 33.373 14.967 1.00 53.59 88 LYS A O 1
ATOM 683 N N . LYS A 1 89 ? -14.348 31.879 14.754 1.00 47.16 89 LYS A N 1
ATOM 684 C CA . LYS A 1 89 ? -13.289 32.855 14.453 1.00 47.16 89 LYS A CA 1
ATOM 685 C C . LYS A 1 89 ? -13.225 33.030 12.921 1.00 47.16 89 LYS A C 1
ATOM 687 O O . LYS A 1 89 ? -13.392 32.008 12.251 1.00 47.16 89 LYS A O 1
ATOM 692 N N . PRO A 1 90 ? -13.111 34.274 12.413 1.00 61.25 90 PRO A N 1
ATOM 693 C CA . PRO A 1 90 ? -13.139 34.588 10.981 1.00 61.25 90 PRO A CA 1
ATOM 694 C C . PRO A 1 90 ? -12.011 33.915 10.202 1.00 61.25 90 PRO A C 1
ATOM 696 O O . PRO A 1 90 ? -10.930 33.708 10.803 1.00 61.25 90 PRO A O 1
#

Foldseek 3Di:
DDDPDQPQWDQPDDDPNHRQWTQGPVVRDIDGHPPPPDPDDPVNVVVVVVVVVVCVVPPPDPDDDDDDDDDDDDDDDDDDDDDDDDDDDD

Secondary structure (DSSP, 8-state):
-----TTSEEEEEEETTEEEEEEETTT--EEE--TT-PPPPHHHHHHHHHHHHHHHHTS---S--PPP----------------------

Sequence (90 aa):
MKCRRLTNHSIVSLIDGEAAKVRCRTCYSDHDYRREQAPPSKKDLKKAELFNQVLTAAAPAAAGDRPADSPAETPAEEAVETKKTRRKKP

Mean predicted aligned error: 18.26 Å

Radius of gyration: 27.38 Å; Cα contacts (8 Å, |Δi|>4): 55; chains: 1; bounding box: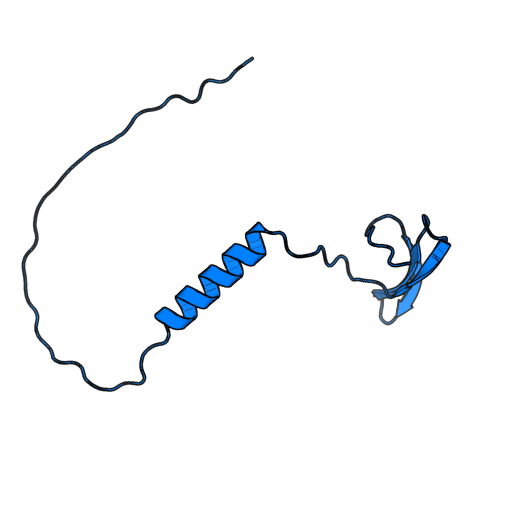 53×54×59 Å